Protein AF-A9DNY0-F1 (afdb_monomer)

Solvent-accessible surface area (backbone atoms only — not comparable to full-atom values): 3613 Å² total; per-residue (Å²): 89,46,48,69,59,54,49,62,75,48,52,96,44,59,65,69,60,52,51,50,50,52,22,52,46,46,11,66,76,65,76,45,56,57,76,59,29,64,72,51,57,72,40,52,70,74,48,50,52,54,50,32,55,77,69,73,45,85,75,85,130

pLDDT: mean 88.78, std 9.22, range [53.53, 97.56]

Organism: NCBI:txid391587

Nearest PDB structures (foldseek):
  8ua7-assembly1_F  TM=5.563E-01  e=1.997E+00  Medusavirus

Sequence (61 aa):
MGKAQLRELVKPISTRYASTIINEVIAKQRDVPLSFAKNQKIVFQKEVRIVLDFLGLECED

Structure (mmCIF, N/CA/C/O backbone):
data_AF-A9DNY0-F1
#
_entry.id   AF-A9DNY0-F1
#
loop_
_atom_site.group_PDB
_atom_site.id
_atom_site.type_symbol
_atom_site.label_atom_id
_atom_site.label_alt_id
_atom_site.label_comp_id
_atom_site.label_asym_id
_atom_site.label_entity_id
_atom_site.label_seq_id
_atom_site.pdbx_PDB_ins_code
_atom_site.Cartn_x
_atom_site.Cartn_y
_atom_site.Cartn_z
_atom_site.occupancy
_atom_site.B_iso_or_equiv
_atom_site.auth_seq_id
_atom_site.auth_comp_id
_atom_site.auth_asym_id
_atom_site.auth_atom_id
_atom_site.pdbx_PDB_model_num
ATOM 1 N N . MET A 1 1 ? -2.344 11.664 -4.902 1.00 88.44 1 MET A N 1
ATOM 2 C CA . MET A 1 1 ? -1.949 12.235 -3.589 1.00 88.44 1 MET A CA 1
ATOM 3 C C . MET A 1 1 ? -0.621 11.648 -3.126 1.00 88.44 1 MET A C 1
ATOM 5 O O . MET A 1 1 ? -0.163 10.661 -3.697 1.00 88.44 1 MET A O 1
ATOM 9 N N . GLY A 1 2 ? 0.019 12.239 -2.119 1.00 90.38 2 GLY A N 1
ATOM 10 C CA . GLY A 1 2 ? 1.221 11.666 -1.513 1.00 90.38 2 GLY A CA 1
ATOM 11 C C . GLY A 1 2 ? 0.899 10.446 -0.645 1.00 90.38 2 GLY A C 1
ATOM 12 O O . GLY A 1 2 ? -0.127 10.417 0.029 1.00 90.38 2 GLY A O 1
ATOM 13 N N . LYS A 1 3 ? 1.799 9.455 -0.587 1.00 87.75 3 LYS A N 1
ATOM 14 C CA . LYS A 1 3 ? 1.654 8.294 0.318 1.00 87.75 3 LYS A CA 1
ATOM 15 C C . LYS A 1 3 ? 1.470 8.692 1.777 1.00 87.75 3 LYS A C 1
ATOM 17 O O . LYS A 1 3 ? 0.741 8.030 2.501 1.00 87.75 3 LYS A O 1
ATOM 22 N N . ALA A 1 4 ? 2.159 9.745 2.213 1.00 87.75 4 ALA A N 1
ATOM 23 C CA . ALA A 1 4 ? 2.022 10.252 3.573 1.00 87.75 4 ALA A CA 1
ATOM 24 C C . ALA A 1 4 ? 0.592 10.739 3.851 1.00 87.75 4 ALA A C 1
ATOM 26 O O . ALA A 1 4 ? 0.048 10.408 4.894 1.00 87.75 4 ALA A O 1
ATOM 27 N N . GLN A 1 5 ? -0.031 11.428 2.890 1.00 88.81 5 GLN A N 1
ATOM 28 C CA . GLN A 1 5 ? -1.419 11.887 3.005 1.00 88.81 5 GLN A CA 1
ATOM 29 C C . GLN A 1 5 ? -2.389 10.704 3.062 1.00 88.81 5 GLN A C 1
ATOM 31 O O . GLN A 1 5 ? -3.247 10.666 3.934 1.00 88.81 5 GLN A O 1
ATOM 36 N N . LEU A 1 6 ? -2.199 9.696 2.201 1.00 88.38 6 LEU A N 1
ATOM 37 C CA . LEU A 1 6 ? -3.014 8.479 2.248 1.00 88.38 6 LEU A CA 1
ATOM 38 C C . LEU A 1 6 ? -2.878 7.752 3.592 1.00 88.38 6 LEU A C 1
ATOM 40 O O . LEU A 1 6 ? -3.869 7.273 4.124 1.00 88.38 6 LEU A O 1
ATOM 44 N N . ARG A 1 7 ? -1.671 7.705 4.170 1.00 87.06 7 ARG A N 1
ATOM 45 C CA . ARG A 1 7 ? -1.450 7.117 5.501 1.00 87.06 7 ARG A C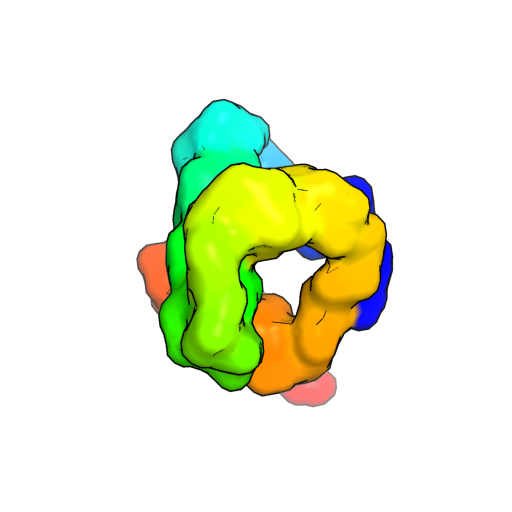A 1
ATOM 46 C C . ARG A 1 7 ? -2.188 7.856 6.615 1.00 87.06 7 ARG A C 1
ATOM 48 O O . ARG A 1 7 ? -2.686 7.192 7.514 1.00 87.06 7 ARG A O 1
ATOM 55 N N . GLU A 1 8 ? -2.265 9.184 6.559 1.00 87.44 8 GLU A N 1
ATOM 56 C CA . GLU A 1 8 ? -3.047 9.949 7.540 1.00 87.44 8 GLU A CA 1
ATOM 57 C C . GLU A 1 8 ? -4.555 9.704 7.390 1.00 87.44 8 GLU A C 1
ATOM 59 O O . GLU A 1 8 ? -5.247 9.620 8.399 1.00 87.44 8 GLU A O 1
ATOM 64 N N . LEU A 1 9 ? -5.062 9.513 6.167 1.00 85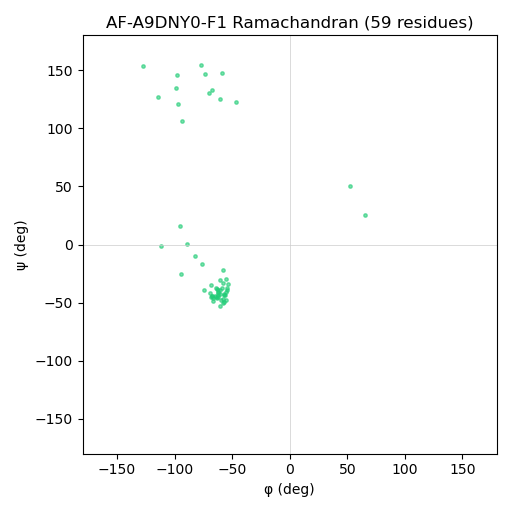.12 9 LEU A N 1
ATOM 65 C CA . LEU A 1 9 ? -6.475 9.170 5.944 1.00 85.12 9 LEU A CA 1
ATOM 66 C C . LEU A 1 9 ? -6.842 7.806 6.544 1.00 85.12 9 LEU A C 1
ATOM 68 O O . LEU A 1 9 ? -7.911 7.641 7.117 1.00 85.12 9 LEU A O 1
ATOM 72 N N . VAL A 1 10 ? -5.930 6.837 6.461 1.00 85.19 10 VAL A N 1
ATOM 73 C CA . VAL A 1 10 ? -6.141 5.471 6.969 1.00 85.19 10 VAL A CA 1
ATOM 74 C C . VAL A 1 10 ? -5.587 5.267 8.384 1.00 85.19 10 VAL A C 1
ATOM 76 O O . VAL A 1 10 ? -5.424 4.136 8.831 1.00 85.19 10 VAL A O 1
ATOM 79 N N . LYS A 1 11 ? -5.299 6.352 9.110 1.00 78.44 11 LYS A N 1
ATOM 80 C CA . LYS A 1 11 ? -4.702 6.350 10.456 1.00 78.44 11 LYS A CA 1
ATOM 81 C C . LYS A 1 11 ? -5.444 5.544 11.532 1.00 78.44 11 LYS A C 1
ATOM 83 O O . LYS A 1 11 ? -4.755 5.050 12.425 1.00 78.44 11 LYS A O 1
ATOM 88 N N . PRO A 1 12 ? -6.783 5.366 11.496 1.00 77.25 12 PRO A N 1
ATOM 89 C 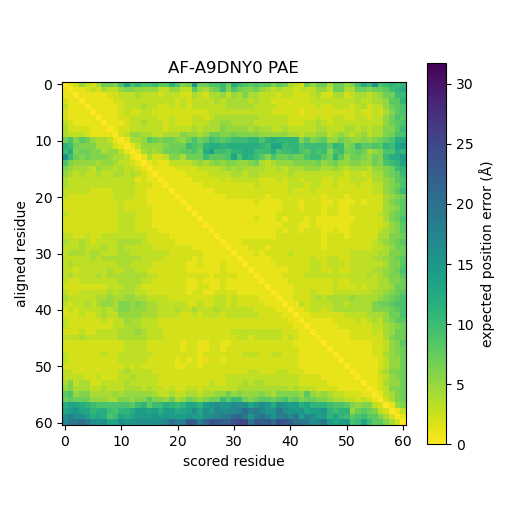CA . PRO A 1 12 ? -7.459 4.445 12.416 1.00 77.25 12 PRO A CA 1
ATOM 90 C C . PRO A 1 12 ? -6.930 3.005 12.320 1.00 77.25 12 PRO A C 1
ATOM 92 O O . PRO A 1 12 ? -7.062 2.223 13.258 1.00 77.25 12 PRO A O 1
ATOM 95 N N . ILE A 1 13 ? -6.304 2.653 11.197 1.00 77.75 13 ILE A N 1
ATOM 96 C CA . ILE A 1 13 ? -5.701 1.352 10.940 1.00 77.75 13 ILE A CA 1
ATOM 97 C C . ILE A 1 13 ? -4.198 1.429 11.218 1.00 77.75 13 ILE A C 1
ATOM 99 O O . ILE A 1 13 ? -3.539 2.435 10.962 1.00 77.75 13 ILE A O 1
ATOM 103 N N . SER A 1 14 ? -3.623 0.329 11.712 1.00 79.62 14 SER A N 1
ATOM 104 C CA . SER A 1 14 ? -2.179 0.219 11.944 1.00 79.62 14 SER A CA 1
ATOM 105 C C . SER A 1 14 ? -1.365 0.712 10.740 1.00 79.62 14 SER A C 1
ATOM 107 O O . SER A 1 14 ? -1.451 0.154 9.643 1.00 79.62 14 SER A O 1
ATOM 109 N N . THR A 1 15 ? -0.496 1.703 10.961 1.00 80.19 15 THR A N 1
ATOM 110 C CA . THR A 1 15 ? 0.367 2.306 9.930 1.00 80.19 15 THR A CA 1
ATOM 111 C C . THR A 1 15 ? 1.204 1.269 9.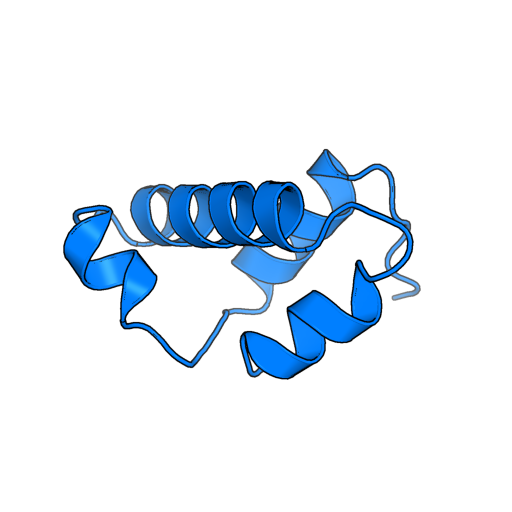185 1.00 80.19 15 THR A C 1
ATOM 113 O O . THR A 1 15 ? 1.468 1.413 7.987 1.00 80.19 15 THR A O 1
ATOM 116 N N . ARG A 1 16 ? 1.624 0.204 9.881 1.00 85.06 16 ARG A N 1
ATOM 117 C CA . ARG A 1 16 ? 2.386 -0.903 9.291 1.00 85.06 16 ARG A CA 1
ATOM 118 C C . ARG A 1 16 ? 1.530 -1.686 8.298 1.00 85.06 16 ARG A C 1
ATOM 120 O O . ARG A 1 16 ? 1.993 -1.955 7.195 1.00 85.06 16 ARG A O 1
ATOM 127 N N . TYR A 1 17 ? 0.294 -2.001 8.676 1.00 87.19 17 TYR A N 1
ATOM 128 C CA . TYR A 1 17 ? -0.649 -2.733 7.835 1.00 87.19 17 TYR A CA 1
ATOM 129 C C . TYR A 1 17 ? -1.061 -1.911 6.607 1.00 87.19 17 TYR A C 1
ATOM 131 O O . TYR A 1 17 ? -0.906 -2.371 5.476 1.00 87.19 17 TYR A O 1
ATOM 139 N N . ALA A 1 18 ? -1.442 -0.648 6.816 1.00 87.69 18 ALA A N 1
ATOM 140 C CA . ALA A 1 18 ? -1.758 0.287 5.741 1.00 87.69 18 ALA A CA 1
ATOM 141 C C . ALA A 1 18 ? -0.595 0.456 4.750 1.00 87.69 18 ALA A C 1
ATOM 143 O O . ALA A 1 18 ? -0.791 0.431 3.537 1.00 87.69 18 ALA A O 1
ATOM 144 N N . SER A 1 19 ? 0.641 0.575 5.249 1.00 90.62 19 SER A N 1
ATOM 145 C CA . SER A 1 19 ? 1.822 0.704 4.387 1.00 90.62 19 SER A CA 1
ATOM 146 C C . SER A 1 19 ? 2.038 -0.524 3.505 1.00 90.62 19 SER A C 1
ATOM 148 O O . SER A 1 19 ? 2.411 -0.366 2.343 1.00 90.62 19 SER A O 1
ATOM 150 N N . THR A 1 20 ? 1.806 -1.731 4.026 1.00 93.31 20 THR A N 1
ATOM 151 C CA . THR A 1 20 ? 1.873 -2.960 3.226 1.00 93.31 20 THR A CA 1
ATOM 152 C C . THR A 1 20 ? 0.856 -2.911 2.093 1.00 93.31 20 THR A C 1
ATOM 154 O O . THR A 1 20 ? 1.252 -3.005 0.936 1.00 93.31 20 THR A O 1
ATOM 157 N N . ILE A 1 21 ? -0.416 -2.645 2.401 1.00 93.81 21 ILE A N 1
ATOM 158 C CA . ILE A 1 21 ? -1.498 -2.614 1.404 1.00 93.81 21 ILE A CA 1
ATOM 159 C C . ILE A 1 21 ? -1.226 -1.573 0.321 1.00 93.81 21 ILE A C 1
ATOM 161 O O . ILE A 1 21 ? -1.288 -1.886 -0.863 1.00 93.81 21 ILE A O 1
ATOM 165 N N . ILE A 1 22 ? -0.850 -0.351 0.703 1.00 94.31 22 ILE A N 1
ATOM 166 C CA . ILE A 1 22 ? -0.541 0.720 -0.254 1.00 94.31 22 ILE A CA 1
ATOM 167 C C . ILE A 1 22 ? 0.573 0.289 -1.217 1.00 94.31 22 ILE A C 1
ATOM 169 O O . ILE A 1 22 ? 0.490 0.542 -2.418 1.00 94.31 22 ILE A O 1
ATOM 173 N N . ASN A 1 23 ? 1.628 -0.352 -0.708 1.00 95.94 23 ASN A N 1
ATOM 174 C CA . ASN A 1 23 ? 2.741 -0.796 -1.543 1.00 95.94 23 ASN A CA 1
ATOM 175 C C . ASN A 1 23 ? 2.337 -1.942 -2.480 1.00 95.94 23 ASN A C 1
ATOM 177 O O . ASN A 1 23 ? 2.718 -1.903 -3.647 1.00 95.94 23 ASN A O 1
ATOM 181 N N . GLU A 1 24 ? 1.559 -2.912 -1.995 1.00 96.81 24 GLU A N 1
ATOM 182 C CA . GLU A 1 24 ? 1.031 -4.02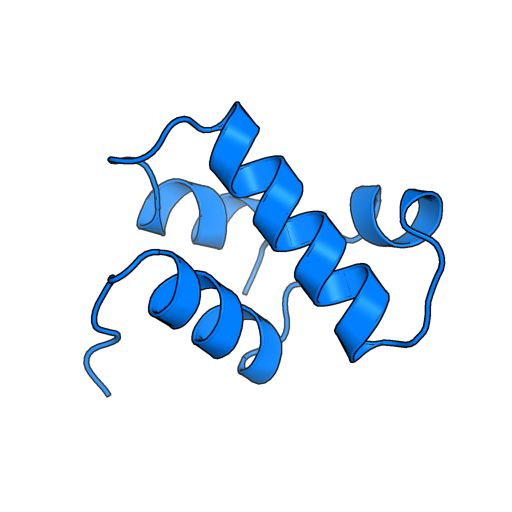2 -2.802 1.00 96.81 24 GLU A CA 1
ATOM 183 C C . GLU A 1 24 ? 0.102 -3.518 -3.914 1.00 96.81 24 GLU A C 1
ATOM 185 O O . GLU A 1 24 ? 0.233 -3.916 -5.072 1.00 96.81 24 GLU A O 1
ATOM 190 N N . VAL A 1 25 ? -0.788 -2.570 -3.599 1.00 96.31 25 VAL A N 1
ATOM 191 C CA . VAL A 1 25 ? -1.691 -1.963 -4.586 1.00 96.31 25 VAL A CA 1
ATOM 192 C C . VAL A 1 25 ? -0.898 -1.235 -5.667 1.00 96.31 25 VAL A C 1
ATOM 194 O O . VAL A 1 25 ? -1.178 -1.428 -6.846 1.00 96.31 25 VAL A O 1
ATOM 197 N N . ILE A 1 26 ? 0.120 -0.448 -5.306 1.00 96.50 26 ILE A N 1
ATOM 198 C CA . ILE A 1 26 ? 0.975 0.239 -6.289 1.00 96.50 26 ILE A CA 1
ATOM 199 C C . ILE A 1 26 ? 1.736 -0.763 -7.159 1.00 96.50 26 ILE A C 1
ATOM 201 O O . ILE A 1 26 ? 1.781 -0.590 -8.375 1.00 96.50 26 ILE A O 1
ATOM 205 N N . ALA A 1 27 ? 2.329 -1.794 -6.550 1.00 97.56 27 ALA A N 1
ATOM 206 C CA . ALA A 1 27 ? 3.072 -2.825 -7.269 1.00 97.56 27 ALA A CA 1
ATOM 207 C C . ALA A 1 27 ? 2.184 -3.498 -8.324 1.00 97.56 27 ALA A C 1
ATOM 209 O O . ALA A 1 27 ? 2.530 -3.532 -9.503 1.00 97.56 27 ALA A O 1
ATOM 210 N N . LYS A 1 28 ? 0.983 -3.920 -7.917 1.00 97.06 28 LYS A N 1
ATOM 211 C CA . LYS A 1 28 ? 0.011 -4.584 -8.788 1.00 97.06 28 LYS A CA 1
ATOM 212 C C . LYS A 1 28 ? -0.562 -3.659 -9.866 1.00 97.06 28 LYS A C 1
ATOM 214 O O . LYS A 1 28 ? -0.678 -4.060 -11.015 1.00 97.06 28 LYS A O 1
ATOM 219 N N . GLN A 1 29 ? -0.932 -2.424 -9.521 1.00 96.44 29 GLN A N 1
ATOM 220 C CA . GLN A 1 29 ? -1.608 -1.494 -10.441 1.00 96.44 29 GLN A CA 1
ATOM 221 C C . GLN A 1 29 ? -0.692 -0.856 -11.485 1.00 96.44 29 GLN A C 1
ATOM 223 O O . GLN A 1 29 ? -1.191 -0.265 -12.452 1.00 96.44 29 GLN A O 1
ATOM 228 N N . ARG A 1 30 ? 0.624 -0.913 -11.263 1.00 95.38 30 ARG A N 1
ATOM 229 C CA . ARG A 1 30 ? 1.641 -0.381 -12.176 1.00 95.38 30 ARG A CA 1
ATOM 230 C C . ARG A 1 30 ? 2.489 -1.467 -12.830 1.00 95.38 30 ARG A C 1
ATOM 232 O O . ARG A 1 30 ? 3.355 -1.109 -13.615 1.00 95.38 30 ARG A O 1
ATOM 239 N N . ASP A 1 31 ? 2.246 -2.734 -12.498 1.00 96.50 31 ASP A N 1
ATOM 240 C CA . ASP A 1 31 ? 3.046 -3.877 -12.946 1.00 96.50 31 ASP A CA 1
ATOM 241 C C . ASP A 1 31 ? 4.548 -3.691 -12.658 1.00 96.50 31 ASP A C 1
ATOM 243 O O . ASP A 1 31 ? 5.415 -3.777 -13.524 1.00 96.50 31 ASP A O 1
ATOM 247 N N . VAL A 1 32 ? 4.860 -3.342 -11.404 1.00 95.88 32 VAL A N 1
ATOM 248 C CA . VAL A 1 32 ? 6.230 -3.078 -10.940 1.00 95.88 32 VAL A CA 1
ATOM 249 C C . VAL A 1 32 ? 6.567 -3.903 -9.699 1.00 95.88 32 VAL A C 1
ATOM 251 O O . VAL A 1 32 ? 5.685 -4.201 -8.892 1.00 95.88 32 VAL A O 1
ATOM 254 N N . PRO A 1 33 ? 7.855 -4.207 -9.456 1.00 97.56 33 PRO A N 1
ATOM 255 C CA . PRO A 1 33 ? 8.270 -4.894 -8.240 1.00 97.56 33 PRO A CA 1
ATOM 256 C C . PRO A 1 33 ? 7.901 -4.128 -6.962 1.00 97.56 33 PRO A C 1
ATOM 258 O O . PRO A 1 33 ? 7.980 -2.896 -6.900 1.00 97.56 33 PRO A O 1
ATOM 261 N N . LEU A 1 34 ? 7.615 -4.864 -5.882 1.00 96.25 34 LEU A N 1
ATOM 262 C CA . LEU A 1 34 ? 7.299 -4.282 -4.572 1.00 96.25 34 LEU A CA 1
ATOM 263 C C . LEU A 1 34 ? 8.424 -3.376 -4.037 1.00 96.25 34 LEU A C 1
ATOM 265 O O . LEU A 1 34 ? 8.162 -2.378 -3.365 1.00 96.25 34 LEU A O 1
ATOM 269 N N . SER A 1 35 ? 9.685 -3.694 -4.346 1.00 96.25 35 SER A N 1
ATOM 270 C CA . SER A 1 35 ? 10.848 -2.866 -3.998 1.00 96.25 35 SER A CA 1
ATOM 271 C C . SER A 1 35 ? 10.773 -1.474 -4.630 1.00 96.25 35 SER A C 1
ATOM 273 O O . SER A 1 35 ? 11.018 -0.476 -3.953 1.00 96.25 35 SER A O 1
ATOM 275 N N . PHE A 1 36 ? 10.362 -1.391 -5.896 1.00 95.06 36 PHE A N 1
ATOM 276 C CA . PHE A 1 36 ? 10.139 -0.125 -6.584 1.00 95.06 36 PHE A CA 1
ATOM 277 C C . PHE A 1 36 ? 8.928 0.606 -6.002 1.00 95.06 36 PHE A C 1
ATOM 279 O O . PHE A 1 36 ? 9.015 1.796 -5.689 1.00 95.06 36 PHE A O 1
ATOM 286 N N . ALA A 1 37 ? 7.824 -0.114 -5.782 1.00 94.94 37 ALA A N 1
ATOM 287 C CA . ALA A 1 37 ? 6.601 0.436 -5.210 1.00 94.94 37 ALA A CA 1
ATOM 288 C C . ALA A 1 37 ? 6.843 1.084 -3.841 1.00 94.94 37 ALA A C 1
ATOM 290 O O . ALA A 1 37 ? 6.362 2.192 -3.615 1.00 94.94 37 ALA A O 1
ATOM 291 N N . LYS A 1 38 ? 7.635 0.466 -2.951 1.00 94.00 38 LYS A N 1
ATOM 292 C CA . LYS A 1 38 ? 7.997 1.009 -1.623 1.00 94.00 38 LYS A CA 1
ATOM 293 C C . LYS A 1 38 ? 8.606 2.412 -1.698 1.00 94.00 38 LYS A C 1
ATOM 295 O O . LYS A 1 38 ? 8.235 3.268 -0.897 1.00 94.00 38 LYS A O 1
ATOM 300 N N . ASN A 1 39 ? 9.438 2.668 -2.706 1.00 94.25 39 ASN A N 1
ATOM 301 C CA . ASN A 1 39 ? 10.135 3.942 -2.897 1.00 94.25 39 ASN A CA 1
ATOM 302 C C . ASN A 1 39 ? 9.280 5.026 -3.576 1.00 94.25 39 ASN A C 1
ATOM 304 O O . ASN A 1 39 ? 9.664 6.196 -3.596 1.00 94.25 39 ASN A O 1
ATOM 308 N N . GLN A 1 40 ? 8.104 4.673 -4.105 1.00 92.00 40 GLN A N 1
ATOM 309 C CA . GLN A 1 40 ? 7.192 5.645 -4.705 1.00 92.00 40 GLN A CA 1
ATOM 310 C C . GLN A 1 40 ? 6.610 6.588 -3.651 1.00 92.00 40 GLN A C 1
ATOM 312 O O . GLN A 1 40 ? 6.115 6.147 -2.614 1.00 92.00 40 GLN A O 1
ATOM 317 N N . LYS A 1 41 ? 6.620 7.893 -3.941 1.00 91.81 41 LYS A N 1
ATOM 318 C CA . LYS A 1 41 ? 6.015 8.929 -3.082 1.00 91.81 41 LYS A CA 1
ATOM 319 C C . LYS A 1 41 ? 4.582 9.276 -3.488 1.00 91.81 41 LYS A C 1
ATOM 321 O O . LYS A 1 41 ? 3.806 9.729 -2.648 1.00 91.81 41 LYS A O 1
ATOM 326 N N . ILE A 1 42 ? 4.242 9.052 -4.756 1.00 93.38 42 ILE A N 1
ATOM 327 C CA . ILE A 1 42 ? 2.950 9.396 -5.357 1.00 93.38 42 ILE A CA 1
ATOM 328 C C . ILE A 1 42 ? 2.060 8.156 -5.404 1.00 93.38 42 ILE A C 1
ATOM 330 O O . ILE A 1 42 ? 2.503 7.094 -5.844 1.00 93.38 42 ILE A O 1
ATOM 334 N N . VAL A 1 43 ? 0.801 8.324 -5.004 1.00 92.50 43 VAL A N 1
ATOM 335 C CA . VAL A 1 43 ? -0.291 7.354 -5.156 1.00 92.50 43 VAL A CA 1
ATOM 336 C C . VAL A 1 43 ? -1.334 7.943 -6.104 1.00 92.50 43 VAL A C 1
ATOM 338 O O . VAL A 1 43 ? -1.788 9.079 -5.907 1.00 92.50 43 VAL A O 1
ATOM 341 N N . PHE A 1 44 ? -1.686 7.201 -7.150 1.00 94.00 44 PHE A N 1
ATOM 342 C CA . PHE A 1 44 ? -2.673 7.610 -8.146 1.00 94.00 44 PHE A CA 1
ATOM 343 C C . PHE A 1 44 ? -4.096 7.443 -7.617 1.00 94.00 44 PHE A C 1
ATOM 345 O O . PHE A 1 44 ? -4.351 6.600 -6.765 1.00 94.00 44 PHE A O 1
ATOM 352 N N . GLN A 1 45 ? -5.044 8.220 -8.141 1.00 91.56 45 GLN A N 1
ATOM 353 C CA . GLN A 1 45 ? -6.438 8.202 -7.678 1.00 91.56 45 GLN A CA 1
ATOM 354 C C . GLN A 1 45 ? -7.061 6.797 -7.730 1.00 91.56 45 GLN A C 1
ATOM 356 O O . GLN A 1 45 ? -7.708 6.380 -6.774 1.00 91.56 45 GLN A O 1
ATOM 361 N N . LYS A 1 46 ? -6.787 6.031 -8.797 1.00 92.94 46 LYS A N 1
ATOM 362 C CA . LYS A 1 46 ? -7.225 4.630 -8.914 1.00 92.94 46 LYS A CA 1
ATOM 363 C C . LYS A 1 46 ? -6.692 3.738 -7.783 1.00 92.94 46 LYS A C 1
ATOM 365 O O . LYS A 1 46 ? -7.406 2.879 -7.289 1.00 92.94 46 LYS A O 1
ATOM 370 N N . GLU A 1 47 ? -5.452 3.964 -7.350 1.00 94.31 47 GLU A N 1
ATOM 371 C CA . GLU A 1 47 ? -4.808 3.201 -6.27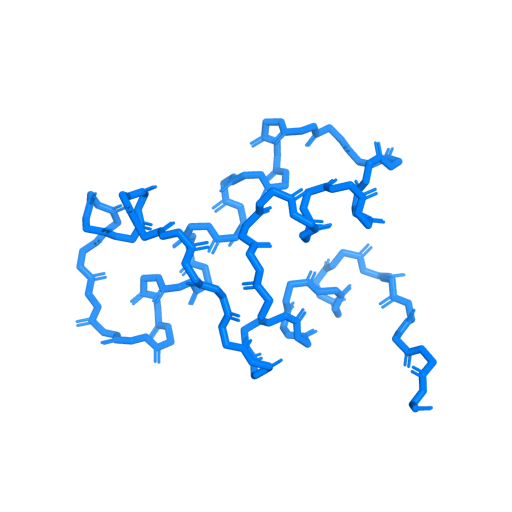3 1.00 94.31 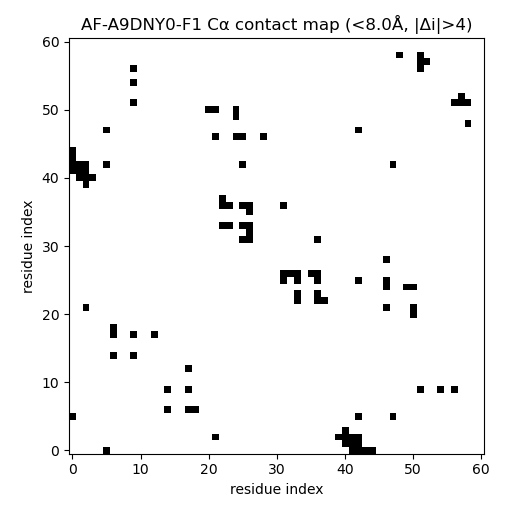47 GLU A CA 1
ATOM 372 C C . GLU A 1 47 ? -5.367 3.610 -4.913 1.00 94.31 47 GLU A C 1
ATOM 374 O O . GLU A 1 47 ? -5.598 2.752 -4.072 1.00 94.31 47 GLU A O 1
ATOM 379 N N . VAL A 1 48 ? -5.626 4.908 -4.713 1.00 92.56 48 VAL A N 1
ATOM 380 C CA . VAL A 1 48 ? -6.282 5.424 -3.504 1.00 92.56 48 VAL A CA 1
ATOM 381 C C . VAL A 1 48 ? -7.643 4.762 -3.319 1.00 92.56 48 VAL A C 1
ATOM 383 O O . VAL A 1 48 ? -7.884 4.208 -2.254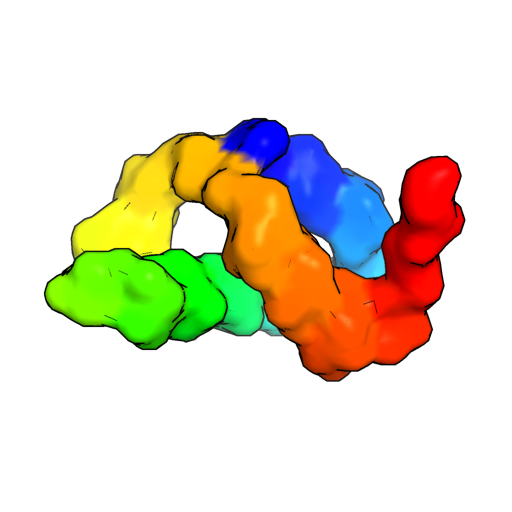 1.00 92.56 48 VAL A O 1
ATOM 386 N N . ARG A 1 49 ? -8.490 4.746 -4.359 1.00 91.38 49 ARG A N 1
ATOM 387 C CA . ARG A 1 49 ? -9.809 4.096 -4.307 1.00 91.38 49 ARG A CA 1
ATOM 388 C C . ARG A 1 49 ? -9.714 2.627 -3.896 1.00 91.38 49 ARG A C 1
ATOM 390 O O . ARG A 1 49 ? -10.410 2.221 -2.980 1.00 91.38 49 ARG A O 1
ATOM 397 N N . ILE A 1 50 ? -8.806 1.864 -4.506 1.00 93.62 50 ILE A N 1
ATOM 398 C CA . ILE A 1 50 ? -8.602 0.444 -4.171 1.00 93.62 50 ILE A CA 1
ATOM 399 C C . ILE A 1 50 ? -8.144 0.266 -2.719 1.00 93.62 50 ILE A C 1
ATOM 401 O O . ILE A 1 50 ? -8.595 -0.651 -2.041 1.00 93.62 50 ILE A O 1
ATOM 405 N N . VAL A 1 51 ? -7.231 1.117 -2.239 1.00 92.25 51 VAL A N 1
ATOM 406 C CA . VAL A 1 51 ? -6.750 1.046 -0.852 1.00 92.25 51 VAL A CA 1
ATOM 407 C C . VAL A 1 51 ? -7.883 1.334 0.132 1.00 92.25 51 VAL A C 1
ATOM 409 O O . VAL A 1 51 ? -8.003 0.614 1.114 1.00 92.25 51 VAL A O 1
ATOM 412 N N . LEU A 1 52 ? -8.690 2.370 -0.109 1.00 89.88 52 LEU A N 1
ATOM 413 C CA . LEU A 1 52 ? -9.790 2.745 0.783 1.00 89.88 52 LEU A CA 1
ATOM 414 C C . LEU A 1 52 ? -10.897 1.684 0.795 1.00 89.88 52 LEU A C 1
ATOM 416 O O . LEU A 1 52 ? -11.297 1.258 1.875 1.00 89.88 52 LEU A O 1
ATOM 420 N N . ASP A 1 53 ? -11.283 1.180 -0.379 1.00 90.44 53 ASP A N 1
ATOM 421 C CA . ASP A 1 53 ? -12.261 0.096 -0.539 1.00 90.44 53 ASP A CA 1
ATOM 422 C C . ASP A 1 53 ? -11.824 -1.177 0.202 1.00 90.44 53 ASP A C 1
ATOM 424 O O . ASP A 1 53 ? -12.560 -1.723 1.021 1.00 90.44 53 ASP A O 1
ATOM 428 N N . PHE A 1 54 ? -10.561 -1.588 0.035 1.00 89.31 54 PHE A N 1
ATOM 429 C CA . PHE A 1 54 ? -9.999 -2.737 0.755 1.00 89.31 54 PHE A CA 1
ATOM 430 C C . PHE A 1 54 ? -10.015 -2.559 2.281 1.00 89.31 54 PHE A C 1
ATOM 432 O O . PHE A 1 54 ? -10.095 -3.531 3.032 1.00 89.31 54 PHE A O 1
ATOM 439 N N . LEU A 1 55 ? -9.898 -1.318 2.750 1.00 88.44 55 LEU A N 1
ATOM 440 C CA . LEU A 1 55 ? -9.895 -0.975 4.167 1.00 88.44 55 LEU A CA 1
ATOM 441 C C . LEU A 1 55 ? -11.300 -0.710 4.727 1.00 88.44 55 LEU A C 1
ATOM 443 O O . LEU A 1 55 ? -11.412 -0.416 5.916 1.00 88.44 55 LEU A O 1
ATOM 447 N N . GLY A 1 56 ? -12.350 -0.828 3.906 1.00 85.88 56 GLY A N 1
ATOM 448 C CA 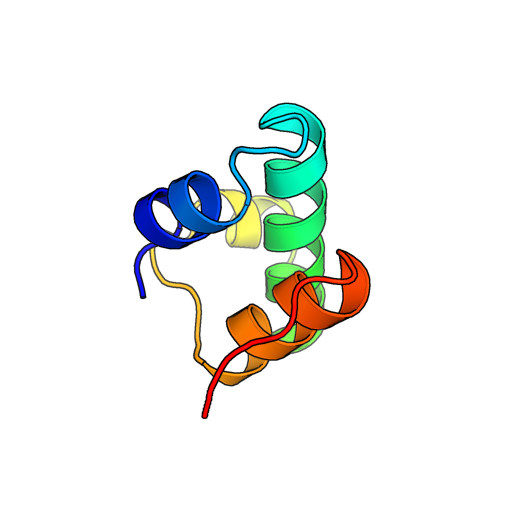. GLY A 1 56 ? -13.730 -0.544 4.300 1.00 85.88 56 GLY A CA 1
ATOM 449 C C . GLY A 1 56 ? -13.972 0.929 4.633 1.00 85.88 56 GLY A C 1
ATOM 450 O O . GLY A 1 56 ? -14.846 1.236 5.438 1.00 85.88 56 GLY A O 1
ATOM 451 N N . LEU A 1 57 ? -13.162 1.832 4.075 1.00 83.75 57 LEU A N 1
ATOM 452 C CA . LEU A 1 57 ? -13.311 3.272 4.244 1.00 83.75 57 LEU A CA 1
ATOM 453 C C . LEU A 1 57 ? -14.066 3.834 3.044 1.00 83.75 57 LEU A C 1
ATOM 455 O O . LEU A 1 57 ? -13.609 3.717 1.905 1.00 83.75 57 LEU A O 1
ATOM 459 N N . GLU A 1 58 ? -15.206 4.467 3.304 1.00 70.69 58 GLU A N 1
ATOM 460 C CA . GLU A 1 58 ? -15.951 5.170 2.267 1.00 70.69 58 GLU A CA 1
ATOM 461 C C . GLU A 1 58 ? -15.189 6.431 1.849 1.00 70.69 58 GLU A C 1
ATOM 463 O O . GLU A 1 58 ? -14.720 7.218 2.673 1.00 70.69 58 GLU A O 1
ATOM 468 N N . CYS A 1 59 ? -15.023 6.593 0.540 1.00 59.31 59 CYS A N 1
ATOM 469 C CA . CYS A 1 59 ? -14.500 7.812 -0.049 1.00 59.31 59 CYS A CA 1
ATOM 470 C C . CYS A 1 59 ? -15.725 8.652 -0.418 1.00 59.31 59 CYS A C 1
ATOM 472 O O . CYS A 1 59 ? -16.426 8.284 -1.357 1.00 59.31 59 CYS A O 1
ATOM 474 N N . GLU A 1 60 ? -16.012 9.720 0.330 1.00 58.00 60 GLU A N 1
ATOM 475 C CA . GLU A 1 60 ? -17.018 10.699 -0.098 1.00 58.00 60 GLU A CA 1
ATOM 476 C C . GLU A 1 60 ? -16.555 11.292 -1.445 1.00 58.00 60 GLU A C 1
ATOM 478 O O . GLU A 1 60 ? -15.389 11.686 -1.572 1.00 58.00 60 GLU A O 1
ATOM 483 N N . ASP A 1 61 ? -17.422 11.214 -2.463 1.00 53.53 61 ASP A N 1
ATOM 484 C CA . ASP A 1 61 ? -17.129 11.573 -3.864 1.00 53.53 61 ASP A CA 1
ATOM 485 C C . ASP A 1 61 ? -16.771 13.060 -4.060 1.00 53.53 61 ASP A C 1
ATOM 487 O O . ASP A 1 61 ? -17.408 13.936 -3.427 1.00 53.53 61 ASP A O 1
#

Mean predicted aligned error: 3.87 Å

Radius of gyration: 10.58 Å; Cα contacts (8 Å, |Δi|>4): 54; chains: 1; bounding box: 28×17×25 Å

Secondary structure (DSSP, 8-state):
-BHHHHHHHTTTS-HHHHHHHHHHHHHHHHT--HHHHHH--B--HHHHHHHHHHTT-----

Foldseek 3Di:
DFPVVLLVVLVVDPSVVLLVLLLVLQCVVVVHDSVVSNPDGDDDPVSSVVSCVVSVHDDDD